Protein AF-A0AAW1CL97-F1 (afdb_monomer)

Secondary structure (DSSP, 8-state):
-----EEEEEEEEEETTEEEEEEEEEEE----HHHHHHHHHHHHHHHHHHH--SS-HHHHHHHHHHHHHHHHHHHHHHHH-EEEEEEEEETTTEEEEEEEETTS-EEEEEEEGGGEEEEEEEEEEETTEEEEEEEEEEEETTEEEEEEESTTT---HHHHHHHHHHHHHHHHHT-

Solvent-accessible surface area (backbone atoms only — not comparable to full-atom values): 9945 Å² total; per-residue (Å²): 138,84,82,86,42,71,47,81,48,78,49,77,44,68,62,79,100,43,80,37,32,40,35,42,34,43,38,41,63,74,76,59,56,68,50,54,51,41,53,53,51,41,52,51,50,52,51,54,57,70,66,59,86,63,99,53,68,70,59,58,52,50,51,52,53,51,41,50,52,46,53,51,50,41,50,52,52,44,55,74,31,66,38,33,36,35,41,36,40,36,66,86,59,29,39,35,41,37,40,34,26,65,65,68,53,70,48,78,48,75,45,52,40,93,30,58,56,60,75,47,79,45,79,43,79,56,92,96,43,80,45,52,41,43,30,36,33,33,56,50,100,91,48,77,44,77,45,68,49,58,77,82,73,57,58,56,60,76,57,48,54,51,52,47,51,58,48,49,55,54,48,68,75,73,110

Structure (mmCIF, N/CA/C/O backbone):
data_AF-A0AAW1CL97-F1
#
_entry.id   AF-A0AAW1CL97-F1
#
loop_
_atom_site.group_PDB
_atom_site.id
_atom_site.type_symbol
_atom_site.label_atom_id
_atom_site.label_alt_id
_atom_site.label_comp_id
_atom_site.label_asym_id
_atom_site.label_entity_id
_atom_site.label_seq_id
_atom_site.pdbx_PDB_ins_code
_atom_site.Cartn_x
_atom_site.Cartn_y
_atom_site.Cartn_z
_atom_site.occupancy
_atom_site.B_iso_or_equiv
_atom_site.auth_seq_id
_atom_site.auth_comp_id
_atom_site.auth_asym_id
_atom_site.auth_atom_id
_atom_site.pdbx_PDB_model_num
ATOM 1 N N . MET A 1 1 ? -2.847 -15.342 -13.758 1.00 28.41 1 MET A N 1
ATOM 2 C CA . MET A 1 1 ? -1.922 -15.996 -12.804 1.00 28.41 1 MET A CA 1
ATOM 3 C C . MET A 1 1 ? -0.895 -14.969 -12.340 1.00 28.41 1 MET A C 1
ATOM 5 O O . MET A 1 1 ? 0.043 -14.676 -13.066 1.00 28.41 1 MET A O 1
ATOM 9 N N . GLY A 1 2 ? -1.141 -14.308 -11.205 1.00 39.91 2 GLY A N 1
ATOM 10 C CA . GLY A 1 2 ? -0.302 -13.203 -10.727 1.00 39.91 2 GLY A CA 1
ATOM 11 C C . GLY A 1 2 ? 0.872 -13.709 -9.893 1.00 39.91 2 GLY A C 1
ATOM 12 O O . GLY A 1 2 ? 0.647 -14.205 -8.793 1.00 39.91 2 GLY A O 1
ATOM 13 N N . SER A 1 3 ? 2.087 -13.573 -10.428 1.00 39.28 3 SER A N 1
ATOM 14 C CA . SER A 1 3 ? 3.368 -13.774 -9.734 1.00 39.28 3 SER A CA 1
ATOM 15 C C . SER A 1 3 ? 3.378 -13.011 -8.407 1.00 39.28 3 SER A C 1
ATOM 17 O O . SER A 1 3 ? 3.318 -11.781 -8.400 1.00 39.28 3 SER A O 1
ATOM 19 N N . ASP A 1 4 ? 3.451 -13.746 -7.299 1.00 54.16 4 ASP A N 1
ATOM 20 C CA . ASP A 1 4 ? 3.478 -13.227 -5.933 1.00 54.16 4 ASP A CA 1
ATOM 21 C C . ASP A 1 4 ? 4.760 -12.437 -5.661 1.00 54.16 4 ASP A C 1
ATOM 23 O O . ASP A 1 4 ? 5.825 -12.986 -5.405 1.00 54.16 4 ASP A O 1
ATOM 27 N N . ASN A 1 5 ? 4.630 -11.115 -5.728 1.00 62.38 5 ASN A N 1
ATOM 28 C CA . ASN A 1 5 ? 5.686 -10.161 -5.406 1.00 62.38 5 ASN A CA 1
ATOM 29 C C . ASN A 1 5 ? 5.359 -9.346 -4.143 1.00 62.38 5 ASN A C 1
ATOM 31 O O . ASN A 1 5 ? 6.063 -8.387 -3.841 1.00 62.38 5 ASN A O 1
ATOM 35 N N . ILE A 1 6 ? 4.267 -9.664 -3.444 1.00 69.50 6 ILE A N 1
ATOM 36 C CA . ILE A 1 6 ? 3.829 -8.932 -2.254 1.00 69.50 6 ILE A CA 1
ATOM 37 C C . ILE A 1 6 ? 4.066 -9.818 -1.037 1.00 69.50 6 ILE A C 1
ATOM 39 O O . ILE A 1 6 ? 3.542 -10.928 -0.979 1.00 69.50 6 ILE A O 1
ATOM 43 N N . SER A 1 7 ? 4.843 -9.334 -0.069 1.00 79.38 7 SER A N 1
ATOM 44 C CA . SER A 1 7 ? 5.057 -10.018 1.206 1.00 79.38 7 SER A CA 1
ATOM 45 C C . SER A 1 7 ? 4.507 -9.192 2.362 1.00 79.38 7 SER A C 1
ATOM 47 O O . SER A 1 7 ? 4.589 -7.962 2.375 1.00 79.38 7 SER A O 1
ATOM 49 N N . LEU A 1 8 ? 3.923 -9.892 3.333 1.00 82.38 8 LEU A N 1
ATOM 50 C CA . LEU A 1 8 ? 3.453 -9.318 4.584 1.00 82.38 8 LEU A CA 1
ATOM 51 C C . LEU A 1 8 ? 4.445 -9.666 5.690 1.00 82.38 8 LEU A C 1
ATOM 53 O O . LEU A 1 8 ? 4.697 -10.842 5.949 1.00 82.38 8 LEU A O 1
ATOM 57 N N . ILE A 1 9 ? 4.973 -8.639 6.343 1.00 82.25 9 ILE A N 1
ATOM 58 C CA . ILE A 1 9 ? 5.839 -8.744 7.514 1.00 82.25 9 ILE A CA 1
ATOM 59 C C . ILE A 1 9 ? 5.069 -8.129 8.678 1.00 82.25 9 ILE A C 1
ATOM 61 O O . ILE A 1 9 ? 4.671 -6.967 8.606 1.00 82.25 9 ILE A O 1
ATOM 65 N N . ALA A 1 10 ? 4.831 -8.912 9.726 1.00 79.31 10 ALA A N 1
ATOM 66 C CA . ALA A 1 10 ? 4.156 -8.453 10.933 1.00 79.31 10 ALA A CA 1
ATOM 67 C C . ALA A 1 10 ? 5.139 -8.503 12.104 1.00 79.31 10 ALA A C 1
ATOM 69 O O . ALA A 1 10 ? 5.638 -9.576 12.439 1.00 79.31 10 ALA A O 1
ATOM 70 N N . ASN A 1 11 ? 5.394 -7.352 12.721 1.00 81.19 11 ASN A N 1
ATOM 71 C CA . ASN A 1 11 ? 6.247 -7.220 13.897 1.00 81.19 11 ASN A CA 1
ATOM 72 C C . ASN A 1 11 ? 5.383 -6.819 15.091 1.00 81.19 11 ASN A C 1
ATOM 74 O O . ASN A 1 11 ? 4.519 -5.953 14.977 1.00 81.19 11 ASN A O 1
ATOM 78 N N . THR A 1 12 ? 5.613 -7.440 16.243 1.00 79.00 12 THR A N 1
ATOM 79 C CA . THR A 1 12 ? 4.924 -7.089 17.492 1.00 79.00 12 THR A CA 1
ATOM 80 C C . THR A 1 12 ? 5.963 -6.629 18.499 1.00 79.00 12 THR A C 1
ATOM 82 O O . THR A 1 12 ? 6.939 -7.338 18.739 1.00 79.00 12 THR A O 1
ATOM 85 N N . TYR A 1 13 ? 5.757 -5.450 19.076 1.00 77.00 13 TYR A N 1
ATOM 86 C CA . TYR A 1 13 ? 6.642 -4.864 20.070 1.00 77.00 13 TYR A CA 1
ATOM 87 C C . TYR A 1 13 ? 5.959 -4.876 21.438 1.00 77.00 13 TYR A C 1
ATOM 89 O O . TYR A 1 13 ? 4.842 -4.379 21.622 1.00 77.00 13 TYR A O 1
ATOM 97 N N . TYR A 1 14 ? 6.656 -5.450 22.412 1.00 69.38 14 TYR A N 1
ATOM 98 C CA . TYR A 1 14 ? 6.190 -5.574 23.786 1.00 69.38 14 TYR A CA 1
ATOM 99 C C . TYR A 1 14 ? 6.825 -4.496 24.659 1.00 69.38 14 TYR A C 1
ATOM 101 O O . TYR A 1 14 ? 8.017 -4.208 24.538 1.00 69.38 14 TYR A O 1
ATOM 109 N N . LYS A 1 15 ? 6.033 -3.923 25.566 1.00 59.88 15 LYS A N 1
ATOM 110 C CA . LYS A 1 15 ? 6.533 -3.089 26.662 1.00 59.88 15 LYS A CA 1
ATOM 111 C C . LYS A 1 15 ? 6.069 -3.738 27.965 1.00 59.88 15 LYS A C 1
ATOM 113 O O . LYS A 1 15 ? 4.941 -3.533 28.398 1.00 59.88 15 LYS A O 1
ATOM 118 N N . GLY A 1 16 ? 6.923 -4.575 28.556 1.00 67.75 16 GLY A N 1
ATOM 119 C CA . GLY A 1 16 ? 6.538 -5.458 29.666 1.00 67.75 16 GLY A CA 1
ATOM 120 C C . GLY A 1 16 ? 5.709 -6.662 29.192 1.00 67.75 16 GLY A C 1
ATOM 121 O O . GLY A 1 16 ? 5.964 -7.186 28.112 1.00 67.75 16 GLY A O 1
ATOM 122 N N . ASN A 1 17 ? 4.709 -7.082 29.979 1.00 57.47 17 ASN A N 1
ATOM 123 C CA . ASN A 1 17 ? 3.828 -8.225 29.668 1.00 57.47 17 ASN A CA 1
ATOM 124 C C . ASN A 1 17 ? 2.695 -7.912 28.669 1.00 57.47 17 ASN A C 1
ATOM 126 O O . ASN A 1 17 ? 1.904 -8.798 28.356 1.00 57.47 17 ASN A O 1
ATOM 130 N N . GLN A 1 18 ? 2.581 -6.674 28.176 1.00 58.16 18 GLN A N 1
ATOM 131 C CA . GLN A 1 18 ? 1.523 -6.269 27.244 1.00 58.16 18 GLN A CA 1
ATOM 132 C C . GLN A 1 18 ? 2.102 -5.816 25.897 1.00 58.16 18 GLN A C 1
ATOM 134 O O . GLN A 1 18 ? 3.175 -5.203 25.820 1.00 58.16 18 GLN A O 1
ATOM 139 N N . SER A 1 19 ? 1.384 -6.142 24.816 1.00 62.09 19 SER A N 1
ATOM 140 C CA . SER A 1 19 ? 1.693 -5.656 23.468 1.00 62.09 19 SER A CA 1
ATOM 141 C C . SER A 1 19 ? 1.470 -4.146 23.423 1.00 62.09 19 SER A C 1
ATOM 143 O O . SER A 1 19 ? 0.357 -3.670 23.621 1.00 62.09 19 SER A O 1
ATOM 145 N N . SER A 1 20 ? 2.547 -3.391 23.206 1.00 71.94 20 SER A N 1
ATOM 146 C CA . SER A 1 20 ? 2.507 -1.925 23.191 1.00 71.94 20 SER A CA 1
ATOM 147 C C . SER A 1 20 ? 2.321 -1.385 21.777 1.00 71.94 20 SER A C 1
ATOM 149 O O . SER A 1 20 ? 1.694 -0.341 21.591 1.00 71.94 20 SER A O 1
ATOM 151 N N . SER A 1 21 ? 2.847 -2.090 20.771 1.00 80.75 21 SER A N 1
ATOM 152 C CA . SER A 1 21 ? 2.599 -1.753 19.375 1.00 80.75 21 SER A CA 1
ATOM 153 C C . SER A 1 21 ? 2.705 -2.956 18.442 1.00 80.75 21 SER A C 1
ATOM 155 O O . SER A 1 21 ? 3.434 -3.918 18.698 1.00 80.75 21 SER A O 1
ATOM 157 N N . LYS A 1 22 ? 1.973 -2.897 17.328 1.00 86.06 22 LYS A N 1
ATOM 158 C CA . LYS A 1 22 ? 2.017 -3.903 16.261 1.00 86.06 22 LYS A CA 1
ATOM 159 C C . LYS A 1 22 ? 2.177 -3.213 14.912 1.00 86.06 22 LYS A C 1
ATOM 161 O O . LYS A 1 22 ? 1.447 -2.278 14.599 1.00 86.06 22 LYS A O 1
ATOM 166 N N . GLU A 1 23 ? 3.148 -3.651 14.124 1.00 88.81 23 GLU A N 1
ATOM 167 C CA . GLU A 1 23 ? 3.464 -3.116 12.800 1.00 88.81 23 GLU A CA 1
ATOM 168 C C . GLU A 1 23 ? 3.162 -4.167 11.735 1.00 88.81 23 GLU A C 1
ATOM 170 O O . GLU A 1 23 ? 3.616 -5.307 11.818 1.00 88.81 23 GLU A O 1
ATOM 175 N N . PHE A 1 24 ? 2.446 -3.757 10.694 1.00 87.94 24 PHE A N 1
ATOM 176 C CA . PHE A 1 24 ? 2.197 -4.551 9.501 1.00 87.94 24 PHE A CA 1
ATOM 177 C C . PHE A 1 24 ? 2.804 -3.838 8.312 1.00 87.94 24 PHE A C 1
ATOM 179 O O . PHE A 1 24 ? 2.360 -2.759 7.927 1.00 87.94 24 PHE A O 1
ATOM 186 N N . THR A 1 25 ? 3.819 -4.455 7.727 1.00 85.62 25 THR A N 1
ATOM 187 C CA . THR A 1 25 ? 4.502 -3.969 6.537 1.00 85.62 25 THR A CA 1
ATOM 188 C C . THR A 1 25 ? 4.112 -4.824 5.349 1.00 8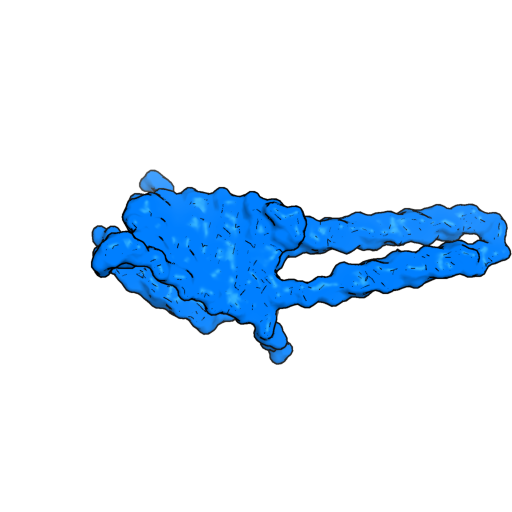5.62 25 THR A C 1
ATOM 190 O O . THR A 1 25 ? 4.288 -6.042 5.359 1.00 85.62 25 THR A O 1
ATOM 193 N N . ILE A 1 26 ? 3.626 -4.171 4.304 1.00 85.88 26 ILE A N 1
ATOM 194 C CA . ILE A 1 26 ? 3.364 -4.779 3.010 1.00 85.88 26 ILE A CA 1
ATOM 195 C C . ILE A 1 26 ? 4.444 -4.281 2.063 1.00 85.88 26 ILE A C 1
ATOM 197 O O . ILE A 1 26 ? 4.509 -3.098 1.714 1.00 85.88 26 ILE A O 1
ATOM 201 N N . VAL A 1 27 ? 5.336 -5.193 1.688 1.00 82.50 27 VAL A N 1
ATOM 202 C CA . VAL A 1 27 ? 6.411 -4.910 0.741 1.00 82.50 27 VAL A CA 1
ATOM 203 C C . VAL A 1 27 ? 5.928 -5.293 -0.640 1.00 82.50 27 VAL A C 1
ATOM 205 O O . VAL A 1 27 ? 5.549 -6.440 -0.872 1.00 82.50 27 VAL A O 1
ATOM 208 N N . GLN A 1 28 ? 5.974 -4.340 -1.564 1.00 76.62 28 GLN A N 1
ATOM 209 C CA . GLN A 1 28 ? 5.731 -4.611 -2.967 1.00 76.62 28 GLN A CA 1
ATOM 210 C C . GLN A 1 28 ? 7.086 -4.747 -3.658 1.00 76.62 28 GLN A C 1
ATOM 212 O O . GLN A 1 28 ? 7.838 -3.782 -3.790 1.00 76.62 28 GLN A O 1
ATOM 217 N N . SER A 1 29 ? 7.416 -5.961 -4.097 1.00 64.94 29 SER A N 1
ATOM 218 C CA . SER A 1 29 ? 8.562 -6.199 -4.970 1.00 64.94 29 SER A CA 1
ATOM 219 C C . SER A 1 29 ? 8.209 -5.659 -6.351 1.00 64.94 29 SER A C 1
ATOM 221 O O . SER A 1 29 ? 7.631 -6.344 -7.203 1.00 64.94 29 SER A O 1
ATOM 223 N N . ASN A 1 30 ? 8.455 -4.361 -6.532 1.00 63.03 30 ASN A N 1
ATOM 224 C CA . ASN A 1 30 ? 8.198 -3.719 -7.799 1.00 63.03 30 ASN A CA 1
ATOM 225 C C . ASN A 1 30 ? 9.274 -4.152 -8.793 1.00 63.03 30 ASN A C 1
ATOM 227 O O . ASN A 1 30 ? 10.441 -3.765 -8.698 1.00 63.03 30 ASN A O 1
ATOM 231 N N . LYS A 1 31 ? 8.881 -4.999 -9.743 1.00 62.28 31 LYS A N 1
ATOM 232 C CA . LYS A 1 31 ? 9.737 -5.326 -10.872 1.00 62.28 31 LYS A CA 1
ATOM 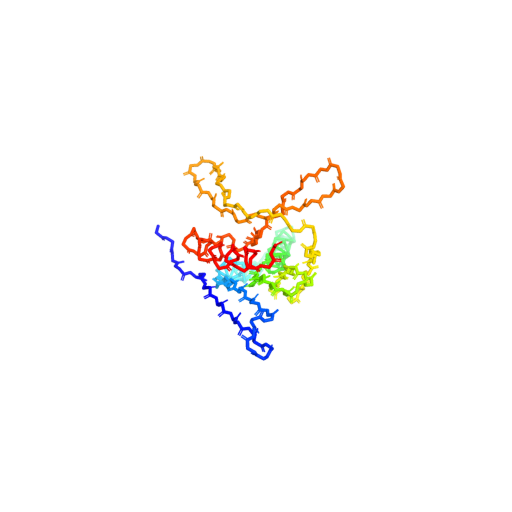233 C C . LYS A 1 31 ? 9.641 -4.148 -11.833 1.00 62.28 31 LYS A C 1
ATOM 235 O O . LYS A 1 31 ? 8.661 -4.010 -12.561 1.00 62.28 31 LYS A O 1
ATOM 240 N N . ASN A 1 32 ? 10.666 -3.303 -11.821 1.00 68.38 32 ASN A N 1
ATOM 241 C CA . ASN A 1 32 ? 10.792 -2.096 -12.638 1.00 68.38 32 ASN A CA 1
ATOM 242 C C . ASN A 1 32 ? 10.979 -2.401 -14.146 1.00 68.38 32 ASN A C 1
ATOM 244 O O . ASN A 1 32 ? 11.754 -1.734 -14.825 1.00 68.38 32 ASN A O 1
ATOM 248 N N . TYR A 1 33 ? 10.276 -3.396 -14.698 1.00 69.50 33 TYR A N 1
ATOM 249 C CA . TYR A 1 33 ? 10.349 -3.776 -16.111 1.00 69.50 33 TYR A CA 1
ATOM 250 C C . TYR A 1 33 ? 10.016 -2.611 -17.038 1.00 69.50 33 TYR A C 1
ATOM 252 O O . TYR A 1 33 ? 10.678 -2.451 -18.054 1.00 69.50 33 TYR A O 1
ATOM 260 N N . LEU A 1 34 ? 9.046 -1.768 -16.666 1.00 71.69 34 LEU A N 1
ATOM 261 C CA . LEU A 1 34 ? 8.721 -0.567 -17.436 1.00 71.69 34 LEU A CA 1
ATOM 262 C C . LEU A 1 34 ? 9.895 0.413 -17.469 1.00 71.69 34 LEU A C 1
ATOM 264 O O . LEU A 1 34 ? 10.232 0.914 -18.530 1.00 71.69 34 LEU A O 1
ATOM 268 N N . PHE A 1 35 ? 10.568 0.639 -16.340 1.00 76.00 35 PHE A N 1
ATOM 269 C CA . PHE A 1 35 ? 11.743 1.512 -16.283 1.00 76.00 35 PHE A CA 1
ATOM 270 C C . PHE A 1 35 ? 12.909 0.963 -17.116 1.00 76.00 35 PHE A C 1
ATOM 272 O O . PHE A 1 35 ? 13.527 1.709 -17.869 1.00 76.00 35 PHE A O 1
ATOM 279 N N . ILE A 1 36 ? 13.169 -0.347 -17.036 1.00 80.31 36 ILE A N 1
ATOM 280 C CA . ILE A 1 36 ? 14.185 -1.014 -17.863 1.00 80.31 36 ILE A CA 1
ATOM 281 C C . ILE A 1 36 ? 13.828 -0.881 -19.350 1.00 80.31 36 ILE A C 1
ATOM 283 O O . ILE A 1 36 ? 14.684 -0.533 -20.157 1.00 80.31 36 ILE A O 1
ATOM 287 N N . LEU A 1 37 ? 12.559 -1.094 -19.709 1.00 83.06 37 LEU A N 1
ATOM 288 C CA . LEU A 1 37 ? 12.061 -0.926 -21.073 1.00 83.06 37 LEU A CA 1
ATOM 289 C C . LEU A 1 37 ? 12.227 0.519 -21.563 1.00 83.06 37 LEU A C 1
ATOM 291 O O . LEU A 1 37 ? 12.668 0.718 -22.691 1.00 83.06 37 LEU A O 1
ATOM 295 N N . PHE A 1 38 ? 11.960 1.520 -20.716 1.00 83.62 38 PHE A N 1
ATOM 296 C CA . PHE A 1 38 ? 12.194 2.925 -21.055 1.00 83.62 38 PHE A CA 1
ATOM 297 C C . PHE A 1 38 ? 13.671 3.226 -21.308 1.00 83.62 38 PHE A C 1
ATOM 299 O O . PHE A 1 38 ? 13.971 3.903 -22.285 1.00 83.62 38 PHE A O 1
ATOM 306 N N . ILE A 1 39 ? 14.590 2.695 -20.494 1.00 82.81 39 ILE A N 1
ATOM 307 C CA . ILE A 1 39 ? 16.037 2.866 -20.711 1.00 82.81 39 ILE A CA 1
ATOM 308 C C . ILE A 1 39 ? 16.476 2.226 -22.030 1.00 82.81 39 ILE A C 1
ATOM 310 O O . ILE A 1 39 ? 17.230 2.824 -22.790 1.00 82.81 39 ILE A O 1
ATOM 314 N N . ILE A 1 40 ? 16.010 1.013 -22.326 1.00 87.06 40 ILE A N 1
ATOM 315 C CA . ILE A 1 40 ? 16.357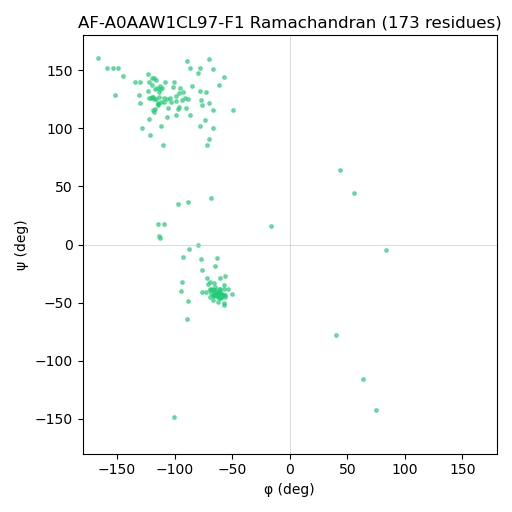 0.340 -23.584 1.00 87.06 40 ILE A CA 1
ATOM 316 C C . ILE A 1 40 ? 15.867 1.172 -24.774 1.00 87.06 40 ILE A C 1
ATOM 318 O O . ILE A 1 40 ? 16.610 1.392 -25.729 1.00 87.06 40 ILE A O 1
ATOM 322 N N . LEU A 1 41 ? 14.636 1.680 -24.703 1.00 86.88 41 LEU A N 1
ATOM 323 C CA . LEU A 1 41 ? 14.028 2.453 -25.779 1.00 86.88 41 LEU A CA 1
ATOM 324 C C . LEU A 1 41 ? 14.731 3.807 -25.983 1.00 86.88 41 LEU A C 1
ATOM 326 O O . LEU A 1 41 ? 14.970 4.197 -27.125 1.00 86.88 41 LEU A O 1
ATOM 330 N N . THR A 1 42 ? 15.154 4.490 -24.912 1.00 85.69 42 THR A N 1
ATOM 331 C CA . THR A 1 42 ? 15.946 5.730 -25.029 1.00 85.69 42 THR A CA 1
ATOM 332 C C . THR A 1 42 ? 17.328 5.484 -25.631 1.00 85.69 42 THR A C 1
ATOM 334 O O . THR A 1 42 ? 17.774 6.277 -26.460 1.00 85.69 42 THR A O 1
ATOM 337 N N . VAL A 1 43 ? 17.990 4.377 -25.279 1.00 87.44 43 VAL A N 1
ATOM 338 C CA . VAL A 1 43 ? 19.282 3.988 -25.869 1.00 87.44 43 VAL A CA 1
ATOM 339 C C . VAL A 1 43 ? 19.138 3.701 -27.365 1.00 87.44 43 VAL A C 1
ATOM 341 O O . VAL A 1 43 ? 19.953 4.179 -28.151 1.00 87.44 43 VAL A O 1
ATOM 344 N N . ILE A 1 44 ? 18.081 2.995 -27.780 1.00 87.88 44 ILE A N 1
ATOM 345 C CA . ILE A 1 44 ? 17.796 2.743 -29.203 1.00 87.88 44 ILE A CA 1
ATOM 346 C C . ILE A 1 44 ? 17.603 4.063 -29.961 1.00 87.88 44 ILE A C 1
ATOM 348 O O . ILE A 1 44 ? 18.208 4.251 -31.014 1.00 87.88 44 ILE A O 1
ATOM 352 N N . LEU A 1 45 ? 16.827 5.006 -29.412 1.00 85.56 45 LEU A N 1
ATOM 353 C CA . LEU A 1 45 ? 16.612 6.317 -30.038 1.00 85.56 45 LEU A CA 1
ATOM 354 C C . LEU A 1 45 ? 17.915 7.119 -30.191 1.00 85.56 45 LEU A C 1
ATOM 356 O O . LEU A 1 45 ? 18.114 7.758 -31.223 1.00 85.56 45 LEU A O 1
ATOM 360 N N . LEU A 1 46 ? 18.821 7.057 -29.209 1.00 84.44 46 LEU A N 1
ATOM 361 C CA . LEU A 1 46 ? 20.138 7.704 -29.285 1.00 84.44 46 LEU A CA 1
ATOM 362 C C . LEU A 1 46 ? 21.040 7.076 -30.355 1.00 84.44 46 LEU A C 1
ATOM 364 O O . LEU A 1 46 ? 21.739 7.796 -31.067 1.00 84.44 46 LEU A O 1
ATOM 368 N N . ILE A 1 47 ? 21.007 5.749 -30.502 1.00 84.94 47 ILE A N 1
ATOM 369 C CA . ILE A 1 47 ? 21.755 5.045 -31.553 1.00 84.94 47 ILE A CA 1
ATOM 370 C C . ILE A 1 47 ? 21.203 5.415 -32.935 1.00 84.94 47 ILE A C 1
ATOM 372 O O . ILE A 1 47 ? 21.983 5.739 -33.829 1.00 84.94 47 ILE A O 1
ATOM 376 N N . CYS A 1 48 ? 19.876 5.439 -33.105 1.00 83.38 48 CYS A N 1
ATOM 377 C CA . CYS A 1 48 ? 19.238 5.879 -34.349 1.00 83.38 48 CYS A CA 1
ATOM 378 C C . CYS A 1 48 ? 19.590 7.333 -34.690 1.00 83.38 48 CYS A C 1
ATOM 380 O O . CYS A 1 48 ? 19.895 7.631 -35.842 1.00 83.38 48 CYS A O 1
ATOM 382 N N . TYR A 1 49 ? 19.616 8.221 -33.690 1.00 83.31 49 TYR A N 1
ATOM 383 C CA . TYR A 1 49 ? 20.068 9.601 -33.860 1.00 83.31 49 TYR A CA 1
ATOM 384 C C . TYR A 1 49 ? 21.522 9.672 -34.355 1.00 83.31 49 TYR A C 1
ATOM 386 O O . TYR A 1 49 ? 21.815 10.434 -35.272 1.00 83.31 49 TYR A O 1
ATOM 394 N N . TYR A 1 50 ? 22.427 8.862 -33.793 1.00 79.88 50 TYR A N 1
ATOM 395 C CA . TYR A 1 50 ? 23.845 8.857 -34.175 1.00 79.88 50 TYR A CA 1
ATOM 396 C C . TYR A 1 50 ? 24.094 8.265 -35.573 1.00 79.88 50 TYR A C 1
ATOM 398 O O . TYR A 1 50 ? 24.983 8.719 -36.289 1.00 79.88 50 TYR A O 1
ATOM 406 N N . GLN A 1 51 ? 23.306 7.267 -35.982 1.00 79.06 51 GLN A N 1
ATOM 407 C CA . GLN A 1 51 ? 23.396 6.651 -37.313 1.00 79.06 51 GLN A CA 1
ATOM 408 C C . GLN A 1 51 ? 22.766 7.505 -38.428 1.00 79.06 51 GLN A C 1
ATOM 410 O O . GLN A 1 51 ? 22.991 7.231 -39.609 1.00 79.06 51 GLN A O 1
ATOM 415 N N . GLN A 1 52 ? 21.994 8.542 -38.086 1.00 72.25 52 GLN A N 1
ATOM 416 C CA . GLN A 1 52 ? 21.349 9.431 -39.052 1.00 72.25 52 GLN A CA 1
ATOM 417 C C . GLN A 1 52 ? 22.394 10.311 -39.771 1.00 72.25 52 GLN A C 1
ATOM 419 O O . GLN A 1 52 ? 22.722 11.416 -39.349 1.00 72.25 52 GLN A O 1
ATOM 424 N N . SER A 1 53 ? 22.898 9.822 -40.905 1.00 63.84 53 SER A N 1
ATOM 425 C CA . SER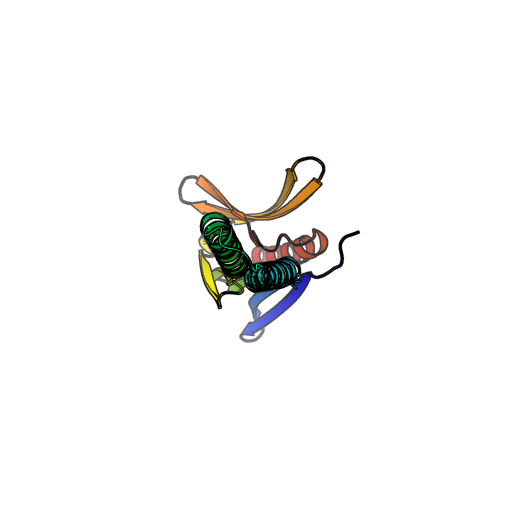 A 1 53 ? 23.967 10.432 -41.714 1.00 63.84 53 SER A CA 1
ATOM 426 C C . SER A 1 53 ? 23.471 11.446 -42.769 1.00 63.84 53 SER A C 1
ATOM 428 O O . SER A 1 53 ? 23.992 11.510 -43.879 1.00 63.84 53 SER A O 1
ATOM 430 N N . SER A 1 54 ? 22.437 12.250 -42.489 1.00 60.59 54 SER A N 1
ATOM 431 C CA . SER A 1 54 ? 21.883 13.142 -43.527 1.00 60.59 54 SER A CA 1
ATOM 432 C C . SER A 1 54 ? 21.225 14.420 -43.000 1.00 60.59 54 SER A C 1
ATOM 434 O O . SER A 1 54 ? 20.314 14.339 -42.183 1.00 60.59 54 SER A O 1
ATOM 436 N N . ASN A 1 55 ? 21.665 15.545 -43.581 1.00 59.06 55 ASN A N 1
ATOM 437 C CA . ASN A 1 55 ? 21.232 16.960 -43.669 1.00 59.06 55 ASN A CA 1
ATOM 438 C C . ASN A 1 55 ? 19.789 17.427 -43.309 1.00 59.06 55 ASN A C 1
ATOM 440 O O . ASN A 1 55 ? 19.405 18.537 -43.675 1.00 59.06 55 ASN A O 1
ATOM 444 N N . VAL A 1 56 ? 18.963 16.644 -42.612 1.00 68.12 56 VAL A N 1
ATOM 445 C CA . VAL A 1 56 ? 17.561 16.972 -42.303 1.00 68.12 56 VAL A CA 1
ATOM 446 C C . VAL A 1 56 ? 17.413 17.273 -40.810 1.00 68.12 56 VAL A C 1
ATOM 448 O O . VAL A 1 56 ? 17.052 16.414 -40.007 1.00 68.12 56 VAL A O 1
ATOM 451 N N . TYR A 1 57 ? 17.671 18.529 -40.440 1.00 72.19 57 TYR A N 1
ATOM 452 C CA . TYR A 1 57 ? 17.677 19.006 -39.050 1.00 72.19 57 TYR A CA 1
ATOM 453 C C . TYR A 1 57 ? 16.368 18.756 -38.273 1.00 72.19 57 TYR A C 1
ATOM 455 O O . TYR A 1 57 ? 16.402 18.596 -37.055 1.00 72.19 57 TYR A O 1
ATOM 463 N N . TRP A 1 58 ? 15.219 18.680 -38.954 1.00 74.06 58 TRP A N 1
ATOM 464 C CA . TRP A 1 58 ? 13.909 18.457 -38.321 1.00 74.06 58 TRP A CA 1
ATOM 465 C C . TRP A 1 58 ? 13.726 17.048 -37.739 1.00 74.06 58 TRP A C 1
ATOM 467 O O . TRP A 1 58 ? 13.040 16.875 -36.736 1.00 74.06 58 TRP A O 1
ATOM 477 N N . LEU A 1 59 ? 14.339 16.026 -38.341 1.00 78.12 59 LEU A N 1
ATOM 478 C CA . LEU A 1 59 ? 14.264 14.660 -37.812 1.00 78.12 59 LEU A CA 1
ATOM 479 C C . LEU A 1 59 ? 15.120 14.532 -36.547 1.00 78.12 59 LEU A C 1
ATOM 481 O O . LEU A 1 59 ? 14.683 13.959 -35.551 1.00 78.12 59 LEU A O 1
ATOM 485 N N . SER A 1 60 ? 16.303 15.148 -36.553 1.00 77.31 60 SER A N 1
ATOM 486 C CA . SER A 1 60 ? 17.212 15.203 -35.406 1.00 77.31 60 SER A CA 1
ATOM 487 C C . SER A 1 60 ? 16.572 15.853 -34.173 1.00 77.31 60 SER A C 1
ATOM 489 O O . SER A 1 60 ? 16.714 15.330 -33.067 1.00 77.31 60 SER A O 1
ATOM 491 N N . THR A 1 61 ? 15.826 16.951 -34.339 1.00 80.62 61 THR A N 1
ATOM 492 C CA . THR A 1 61 ? 15.127 17.606 -33.218 1.00 80.62 61 THR A CA 1
ATOM 493 C C . THR A 1 61 ? 13.974 16.761 -32.675 1.00 80.62 61 THR A C 1
ATOM 495 O O . THR A 1 61 ? 13.810 16.680 -31.457 1.00 80.62 61 THR A O 1
ATOM 498 N N . LEU A 1 62 ? 13.218 16.069 -33.535 1.00 85.06 62 LEU A N 1
ATOM 499 C CA . LEU A 1 62 ? 12.138 15.169 -33.112 1.00 85.06 62 LEU A CA 1
ATOM 500 C C . LEU A 1 62 ? 12.649 13.997 -32.262 1.00 85.06 62 LEU A C 1
ATOM 502 O O . LEU A 1 62 ? 12.053 13.699 -31.226 1.00 85.06 62 LEU A O 1
ATOM 506 N N . TYR A 1 63 ? 13.766 13.369 -32.644 1.00 83.81 63 TYR A N 1
ATOM 507 C CA . TYR A 1 63 ? 14.361 12.283 -31.855 1.00 83.81 63 TYR A CA 1
ATOM 508 C C . TYR A 1 63 ? 14.808 12.747 -30.464 1.00 83.81 63 TYR A C 1
ATOM 510 O O . TYR A 1 63 ? 14.568 12.042 -29.483 1.00 83.81 63 TYR A O 1
ATOM 518 N N . LEU A 1 64 ? 15.398 13.943 -30.357 1.00 83.31 64 LEU A N 1
ATOM 519 C CA . LEU A 1 64 ? 15.796 14.514 -29.067 1.00 83.31 64 LEU A CA 1
ATOM 520 C C . LEU A 1 64 ? 14.590 14.816 -28.171 1.00 83.31 64 LEU A C 1
ATOM 522 O O . LEU A 1 64 ? 14.615 14.487 -26.985 1.00 83.31 64 LEU A O 1
ATOM 526 N N . ILE A 1 65 ? 13.519 15.389 -28.727 1.00 88.00 65 ILE A N 1
ATOM 527 C CA . ILE A 1 65 ? 12.281 15.657 -27.978 1.00 88.00 65 ILE A CA 1
ATOM 528 C C . ILE A 1 65 ? 11.664 14.345 -27.483 1.00 88.00 65 ILE A C 1
ATOM 530 O O . ILE A 1 65 ? 11.266 14.244 -26.322 1.00 88.00 65 ILE A O 1
ATOM 534 N N . LEU A 1 66 ? 11.618 13.320 -28.336 1.00 87.44 66 LEU A N 1
ATOM 535 C CA . LEU A 1 66 ? 11.058 12.023 -27.976 1.00 87.44 66 LEU A CA 1
ATOM 536 C C . LEU A 1 66 ? 11.891 11.333 -26.885 1.00 87.44 66 LEU A C 1
ATOM 538 O O . LEU A 1 66 ? 11.332 10.841 -25.905 1.00 87.44 66 LEU A O 1
ATOM 542 N N . ALA A 1 67 ? 13.221 11.359 -27.003 1.00 86.31 67 ALA A N 1
ATOM 543 C CA . ALA A 1 67 ? 14.120 10.849 -25.973 1.00 86.31 67 ALA A CA 1
ATOM 544 C C . ALA A 1 67 ? 13.922 11.582 -24.634 1.00 86.31 67 ALA A C 1
ATOM 546 O O . ALA A 1 67 ? 13.833 10.934 -23.590 1.00 86.31 67 ALA A O 1
ATOM 547 N N . LEU A 1 68 ? 13.775 12.912 -24.657 1.00 88.25 68 LEU A N 1
ATOM 548 C CA . LEU A 1 68 ? 13.513 13.714 -23.460 1.00 88.25 68 LEU A CA 1
ATOM 549 C C . LEU A 1 68 ? 12.183 13.333 -22.793 1.00 88.25 68 LEU A C 1
ATOM 551 O O . LEU A 1 68 ? 12.136 13.166 -21.575 1.00 88.25 68 LEU A O 1
ATOM 555 N N . LEU A 1 69 ? 11.115 13.149 -23.576 1.00 89.75 69 LEU A N 1
ATOM 556 C CA . LEU A 1 69 ? 9.811 12.718 -23.063 1.00 89.75 69 LEU A CA 1
ATOM 557 C C . LEU A 1 69 ? 9.882 11.332 -22.415 1.00 89.75 69 LEU A C 1
ATOM 559 O O . LEU A 1 69 ? 9.316 11.133 -21.339 1.00 89.75 69 LEU A O 1
ATOM 563 N N . PHE A 1 70 ? 10.607 10.389 -23.020 1.00 87.12 70 PHE A N 1
ATOM 564 C CA . PHE A 1 70 ? 10.794 9.060 -22.440 1.00 87.12 70 PHE A CA 1
ATOM 565 C C . PHE A 1 70 ? 11.579 9.101 -21.128 1.00 87.12 70 PHE A C 1
ATOM 567 O O . PHE A 1 70 ? 11.184 8.443 -20.164 1.00 87.12 70 PHE A O 1
ATOM 574 N N . VAL A 1 71 ? 12.645 9.902 -21.055 1.00 86.06 71 VAL A N 1
ATOM 575 C CA . VAL A 1 71 ? 13.402 10.105 -19.810 1.00 86.06 71 VAL A CA 1
ATOM 576 C C . VAL A 1 71 ? 12.512 10.728 -18.735 1.00 86.06 71 VAL A C 1
ATOM 578 O O . VAL A 1 71 ? 12.480 10.236 -17.606 1.00 86.06 71 VAL A O 1
ATOM 581 N N . LEU A 1 72 ? 11.734 11.759 -19.078 1.00 88.19 72 LEU A N 1
ATOM 582 C CA . LEU A 1 72 ? 10.801 12.393 -18.148 1.00 88.19 72 LEU A CA 1
ATOM 583 C C . LEU A 1 72 ? 9.766 11.389 -17.625 1.00 88.19 72 LEU A C 1
ATOM 585 O O . LEU A 1 72 ? 9.529 11.312 -16.420 1.00 88.19 72 LEU A O 1
ATOM 589 N N . PHE A 1 73 ? 9.186 10.579 -18.510 1.00 86.25 73 PHE A N 1
ATOM 590 C CA . PHE A 1 73 ? 8.212 9.561 -18.130 1.00 86.25 73 PHE A CA 1
ATOM 591 C C . PHE A 1 73 ? 8.826 8.471 -17.239 1.00 86.25 73 PHE A C 1
ATOM 593 O O . PHE A 1 73 ? 8.205 8.045 -16.260 1.00 86.25 73 PHE A O 1
ATOM 600 N N . ALA A 1 74 ? 10.063 8.052 -17.519 1.00 82.88 74 ALA A N 1
ATOM 601 C CA . ALA A 1 74 ? 10.794 7.100 -16.688 1.00 82.88 74 ALA A CA 1
ATOM 602 C C . ALA A 1 74 ? 11.022 7.650 -15.271 1.00 82.88 74 ALA A C 1
ATOM 604 O O . ALA A 1 74 ? 10.762 6.949 -14.291 1.00 82.88 74 ALA A O 1
ATOM 605 N N . ILE A 1 75 ? 11.432 8.918 -15.155 1.00 82.31 75 ILE A N 1
ATOM 606 C CA . ILE A 1 75 ? 11.615 9.598 -13.865 1.00 82.31 75 ILE A CA 1
ATOM 607 C C . ILE A 1 75 ? 10.285 9.679 -13.111 1.00 82.31 75 ILE A C 1
ATOM 609 O O . ILE A 1 75 ? 10.220 9.269 -11.954 1.00 82.31 75 ILE A O 1
ATOM 613 N N . LEU A 1 76 ? 9.209 10.139 -13.759 1.00 84.12 76 LEU A N 1
ATOM 614 C CA . LEU A 1 76 ? 7.882 10.223 -13.139 1.00 84.12 76 LEU A CA 1
ATOM 615 C C . LEU A 1 76 ? 7.416 8.854 -12.630 1.00 84.12 76 LEU A C 1
ATOM 617 O O . LEU A 1 76 ? 6.941 8.741 -11.501 1.00 84.12 76 LEU A O 1
ATOM 621 N N . THR A 1 77 ? 7.621 7.801 -13.421 1.00 79.56 77 THR A N 1
ATOM 622 C CA . THR A 1 77 ? 7.268 6.431 -13.032 1.00 79.56 77 THR A CA 1
ATOM 623 C C . THR A 1 77 ? 7.992 6.010 -11.752 1.00 79.56 77 THR A C 1
ATOM 625 O O . THR A 1 77 ? 7.367 5.443 -10.859 1.00 79.56 77 THR A O 1
ATOM 628 N N . VAL A 1 78 ? 9.287 6.318 -11.617 1.00 76.31 78 VAL A N 1
ATOM 629 C CA . VAL A 1 78 ? 10.057 6.014 -10.398 1.00 76.31 78 VAL A CA 1
ATOM 630 C C . VAL A 1 78 ? 9.593 6.864 -9.215 1.00 76.31 78 VAL A C 1
ATOM 632 O O . VAL A 1 78 ? 9.440 6.337 -8.112 1.00 76.31 78 VAL A O 1
ATOM 635 N N . LEU A 1 79 ? 9.326 8.154 -9.431 1.00 77.62 79 LEU A N 1
ATOM 636 C CA . LEU A 1 79 ? 8.909 9.076 -8.371 1.00 77.62 79 LEU A CA 1
ATOM 637 C C . LEU A 1 79 ? 7.573 8.677 -7.734 1.00 77.62 79 LEU A C 1
ATOM 639 O O . LEU A 1 79 ? 7.438 8.719 -6.511 1.00 77.62 79 LEU A O 1
ATOM 643 N N . PHE A 1 80 ? 6.604 8.263 -8.550 1.00 77.88 80 PHE A N 1
ATOM 644 C CA . PHE A 1 80 ? 5.271 7.870 -8.082 1.00 77.88 80 PHE A CA 1
ATOM 645 C C . PHE A 1 80 ? 5.164 6.402 -7.673 1.00 77.88 80 PHE A C 1
ATOM 647 O O . PHE A 1 80 ? 4.122 5.967 -7.178 1.00 77.88 80 PHE A O 1
ATOM 654 N N . SER A 1 81 ? 6.227 5.625 -7.853 1.00 78.38 81 SER A N 1
ATOM 655 C CA . SER A 1 81 ? 6.216 4.219 -7.497 1.00 78.38 81 SER A CA 1
ATOM 656 C C . SER A 1 81 ? 6.383 4.011 -5.992 1.00 78.38 81 SER A C 1
ATOM 658 O O . SER A 1 81 ? 7.285 4.566 -5.361 1.00 78.38 81 SER A O 1
ATOM 660 N N . VAL A 1 82 ? 5.523 3.172 -5.414 1.00 79.81 82 VAL A N 1
ATOM 661 C CA . VAL A 1 82 ? 5.540 2.838 -3.987 1.00 79.81 82 VAL A CA 1
ATOM 662 C C . VAL A 1 82 ? 6.385 1.590 -3.743 1.00 79.81 82 VAL A C 1
ATOM 664 O O . VAL A 1 82 ? 6.230 0.577 -4.419 1.00 79.81 82 VAL A O 1
ATOM 667 N N . LYS A 1 83 ? 7.295 1.674 -2.767 1.00 80.56 83 LYS A N 1
ATOM 668 C CA . LYS A 1 83 ? 8.206 0.590 -2.373 1.00 80.56 83 LYS A CA 1
ATOM 669 C C . LYS A 1 83 ? 7.569 -0.316 -1.322 1.00 80.56 83 LYS A C 1
ATOM 671 O O . LYS A 1 83 ? 7.637 -1.538 -1.410 1.00 80.56 83 LYS A O 1
ATOM 676 N N . HIS A 1 84 ? 7.003 0.289 -0.286 1.00 83.94 84 HIS A N 1
ATOM 677 C CA . HIS A 1 84 ? 6.308 -0.426 0.776 1.00 83.94 84 HIS A CA 1
ATOM 678 C C . HIS A 1 84 ? 5.347 0.504 1.509 1.00 83.94 84 HIS A C 1
ATOM 680 O O . HIS A 1 84 ? 5.578 1.710 1.616 1.00 83.94 84 HIS A O 1
ATOM 686 N N . GLU A 1 85 ? 4.290 -0.089 2.046 1.00 87.50 85 GLU A N 1
ATOM 687 C CA . GLU A 1 85 ? 3.338 0.567 2.934 1.00 87.50 85 GLU A CA 1
ATOM 688 C C . GLU A 1 85 ? 3.324 -0.148 4.273 1.00 87.50 85 GLU A C 1
ATOM 690 O O . GLU A 1 85 ? 3.463 -1.370 4.342 1.00 87.50 85 GLU A O 1
ATOM 695 N N . ARG A 1 86 ? 3.171 0.620 5.346 1.00 90.38 86 ARG A N 1
ATOM 696 C CA . ARG A 1 86 ? 3.167 0.106 6.708 1.00 90.38 86 ARG A CA 1
ATOM 697 C C . ARG A 1 86 ? 2.034 0.720 7.492 1.00 90.38 86 ARG A C 1
ATOM 699 O O . ARG A 1 86 ? 1.787 1.919 7.382 1.00 90.38 86 ARG A O 1
ATOM 706 N N . VAL A 1 87 ? 1.389 -0.093 8.310 1.00 91.00 87 VAL A N 1
ATOM 707 C CA . VAL A 1 87 ? 0.458 0.378 9.328 1.00 91.00 87 VAL A CA 1
ATOM 708 C C . VAL A 1 87 ? 1.018 -0.021 10.679 1.00 91.00 87 VAL A C 1
ATOM 710 O O . VAL A 1 87 ? 1.312 -1.192 10.911 1.00 91.00 87 VAL A O 1
ATOM 713 N N . ILE A 1 88 ? 1.177 0.958 11.557 1.00 89.69 88 ILE A N 1
ATOM 714 C CA . ILE A 1 88 ? 1.656 0.782 12.920 1.00 89.69 88 ILE A CA 1
ATOM 715 C C . ILE A 1 88 ? 0.508 1.140 13.849 1.00 89.69 88 ILE A C 1
ATOM 717 O O . ILE A 1 88 ? -0.015 2.253 13.817 1.00 89.69 88 ILE A O 1
ATOM 721 N N . LEU A 1 89 ? 0.122 0.191 14.683 1.00 89.19 89 LEU A N 1
ATOM 722 C CA . LEU A 1 89 ? -0.839 0.386 15.748 1.00 89.19 89 LEU A CA 1
ATOM 723 C C . LEU A 1 89 ? -0.066 0.633 17.042 1.00 89.19 89 LEU A C 1
ATOM 725 O O . LEU A 1 89 ? 0.677 -0.241 17.482 1.00 89.19 89 LEU A O 1
ATOM 729 N N . VAL A 1 90 ? -0.211 1.819 17.631 1.00 87.38 90 VAL A N 1
ATOM 730 C CA . VAL A 1 90 ? 0.405 2.180 18.912 1.00 87.38 90 VAL A CA 1
ATOM 731 C C . VAL A 1 90 ? -0.710 2.325 19.933 1.00 87.38 90 VAL A C 1
ATOM 733 O O . VAL A 1 90 ? -1.415 3.333 19.944 1.00 87.38 90 VAL A O 1
ATOM 736 N N . VAL A 1 91 ? -0.889 1.317 20.780 1.00 84.75 91 VAL A N 1
ATOM 737 C CA . VAL A 1 91 ? -1.968 1.292 21.773 1.00 84.75 91 VAL A CA 1
ATOM 738 C C . VAL A 1 91 ? -1.528 2.047 23.032 1.00 84.75 91 VAL A C 1
ATOM 740 O O . VAL A 1 91 ? -0.395 1.846 23.479 1.00 84.75 91 VAL A O 1
ATOM 743 N N . PRO A 1 9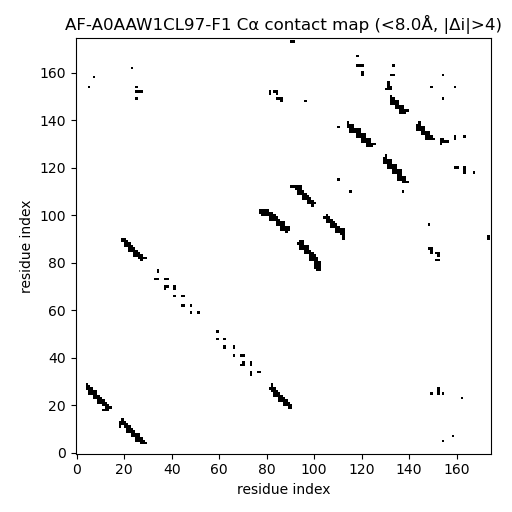2 ? -2.377 2.894 23.645 1.00 83.94 92 PRO A N 1
ATOM 744 C CA . PRO A 1 92 ? -3.682 3.411 23.201 1.00 83.94 92 PRO A CA 1
ATOM 745 C C . PRO A 1 92 ? -3.562 4.809 22.550 1.00 83.94 92 PRO A C 1
ATOM 747 O O . PRO A 1 92 ? -4.396 5.685 22.754 1.00 83.94 92 PRO A O 1
ATOM 750 N N . ILE A 1 93 ? -2.471 5.076 21.830 1.00 87.62 93 ILE A N 1
ATOM 751 C CA . ILE A 1 93 ? -2.100 6.423 21.375 1.00 87.62 93 ILE A CA 1
ATOM 752 C C . ILE A 1 93 ? -2.729 6.738 20.014 1.00 87.62 93 ILE A C 1
ATOM 754 O O . ILE A 1 93 ? -3.524 7.672 19.881 1.00 87.62 93 ILE A O 1
ATOM 758 N N . ALA A 1 94 ? -2.345 5.989 18.979 1.00 90.00 94 ALA A N 1
ATOM 759 C CA . ALA A 1 94 ? -2.719 6.282 17.601 1.00 90.00 94 ALA A CA 1
ATOM 760 C C . ALA A 1 94 ? -2.444 5.106 16.656 1.00 90.00 94 ALA A C 1
ATOM 762 O O . ALA A 1 94 ? -1.593 4.252 16.909 1.00 90.00 94 ALA A O 1
ATOM 763 N N . MET A 1 95 ? -3.115 5.129 15.508 1.00 91.19 95 MET A N 1
ATOM 764 C CA . MET A 1 95 ? -2.761 4.343 14.332 1.00 91.19 95 MET A CA 1
ATOM 765 C C . MET A 1 95 ? -1.985 5.223 13.351 1.00 91.19 95 MET A C 1
ATOM 767 O O . MET A 1 95 ? -2.451 6.294 12.970 1.00 91.19 95 MET A O 1
ATOM 771 N N . GLN A 1 96 ? -0.821 4.766 12.904 1.00 92.31 96 GLN A N 1
ATOM 772 C CA . GLN A 1 96 ? 0.006 5.456 11.920 1.00 92.31 96 GLN A CA 1
ATOM 773 C C . GLN A 1 96 ? 0.066 4.657 10.622 1.00 92.31 96 GLN A C 1
ATOM 775 O O . GLN A 1 96 ? 0.435 3.487 10.616 1.00 92.31 96 GLN A O 1
ATOM 780 N N . LEU A 1 97 ? -0.254 5.306 9.510 1.00 91.19 97 LEU A N 1
ATOM 781 C CA . LEU A 1 97 ? -0.056 4.784 8.165 1.00 91.19 97 LEU A CA 1
ATOM 782 C C . LEU A 1 97 ? 1.162 5.486 7.562 1.00 91.19 97 LEU A C 1
ATOM 784 O O . LEU A 1 97 ? 1.223 6.716 7.523 1.00 91.19 97 LEU A O 1
ATOM 788 N N . LYS A 1 98 ? 2.126 4.697 7.094 1.00 91.19 98 LYS A N 1
ATOM 789 C CA . LYS A 1 98 ? 3.350 5.166 6.450 1.00 91.19 98 LYS A CA 1
ATOM 790 C C . LYS A 1 98 ? 3.460 4.567 5.053 1.00 91.19 98 LYS A C 1
ATOM 792 O O . LYS A 1 98 ? 3.451 3.350 4.893 1.00 91.19 98 LYS A O 1
ATOM 797 N N . THR A 1 99 ? 3.636 5.419 4.052 1.00 88.31 99 THR A N 1
ATOM 798 C CA . THR A 1 99 ? 3.892 5.009 2.666 1.00 88.31 99 THR A CA 1
ATOM 799 C C . THR A 1 99 ? 5.271 5.500 2.258 1.00 88.31 99 THR A C 1
ATOM 801 O O . THR A 1 99 ? 5.558 6.695 2.345 1.00 88.31 99 THR A O 1
ATOM 804 N N . THR A 1 100 ? 6.117 4.580 1.803 1.00 85.94 100 THR A N 1
ATOM 805 C CA . THR A 1 100 ? 7.481 4.875 1.358 1.00 85.94 100 THR A CA 1
ATOM 806 C C . THR A 1 100 ? 7.582 4.666 -0.147 1.00 85.94 100 THR A C 1
ATOM 808 O O . THR A 1 100 ? 7.318 3.572 -0.657 1.00 85.94 100 THR A O 1
ATOM 811 N N . TYR A 1 101 ? 7.990 5.707 -0.864 1.00 84.88 101 TYR A N 1
ATOM 812 C CA . TYR A 1 101 ? 8.145 5.706 -2.318 1.00 84.88 101 TYR A CA 1
ATOM 813 C C . TYR A 1 101 ? 9.557 5.263 -2.727 1.00 84.88 101 TYR A C 1
ATOM 815 O O . TYR A 1 101 ? 10.504 5.378 -1.947 1.00 84.88 101 TYR A O 1
ATOM 823 N N . LEU A 1 102 ? 9.730 4.784 -3.963 1.00 78.06 102 LEU A N 1
ATOM 824 C CA . LEU A 1 102 ? 11.055 4.454 -4.512 1.00 78.06 102 LEU A CA 1
ATOM 825 C C . LEU A 1 102 ? 11.981 5.677 -4.557 1.00 78.06 102 LEU A C 1
ATOM 827 O O . LEU A 1 102 ? 13.184 5.528 -4.376 1.00 78.06 102 LEU A O 1
ATOM 831 N N . SER A 1 103 ? 11.415 6.879 -4.701 1.00 76.81 103 SER A N 1
ATOM 832 C CA . SER A 1 103 ? 12.140 8.151 -4.588 1.00 76.81 103 SER A CA 1
ATOM 833 C C . SER A 1 103 ? 12.747 8.417 -3.201 1.00 76.81 103 SER A C 1
ATOM 835 O O . SER A 1 103 ? 13.468 9.397 -3.045 1.00 76.81 103 SER A O 1
ATOM 837 N N . GLY A 1 104 ? 12.398 7.635 -2.174 1.00 79.44 104 GLY A N 1
ATOM 838 C CA . GLY A 1 104 ? 12.760 7.908 -0.780 1.00 79.44 104 GLY A CA 1
ATOM 839 C C . GLY A 1 104 ? 11.818 8.884 -0.068 1.00 79.44 104 GLY A C 1
ATOM 840 O O . GLY A 1 104 ? 11.946 9.077 1.136 1.00 79.44 104 GLY A O 1
ATOM 841 N N . ARG A 1 105 ? 10.836 9.463 -0.774 1.00 83.31 105 ARG A N 1
ATOM 842 C CA . ARG A 1 105 ? 9.763 10.240 -0.143 1.00 83.31 105 ARG A CA 1
ATOM 843 C C . ARG A 1 105 ? 8.976 9.339 0.805 1.00 83.31 105 ARG A C 1
ATOM 845 O O . ARG A 1 105 ? 8.619 8.216 0.447 1.00 83.31 105 ARG A O 1
ATOM 852 N N . GLU A 1 106 ? 8.657 9.864 1.977 1.00 88.06 106 GLU A N 1
ATOM 853 C CA . GLU A 1 106 ? 7.795 9.208 2.952 1.00 88.06 106 GLU A CA 1
ATOM 854 C C . GLU A 1 106 ? 6.571 10.082 3.214 1.00 88.06 106 GLU A C 1
ATOM 856 O O . GLU A 1 106 ? 6.673 11.303 3.337 1.00 88.06 106 GLU A O 1
ATOM 861 N N . THR A 1 107 ? 5.398 9.463 3.281 1.00 87.44 107 THR A N 1
ATOM 862 C CA . THR A 1 107 ? 4.171 10.127 3.726 1.00 87.44 107 THR A CA 1
ATOM 863 C C . THR A 1 107 ? 3.643 9.400 4.945 1.00 87.44 107 THR A C 1
ATOM 865 O O . THR A 1 107 ? 3.449 8.185 4.896 1.00 87.44 107 THR A O 1
ATOM 868 N N . ILE A 1 108 ? 3.420 10.143 6.027 1.00 89.56 108 ILE A N 1
ATOM 869 C CA . ILE A 1 108 ? 2.934 9.616 7.300 1.00 89.56 108 ILE A CA 1
ATOM 870 C C . ILE A 1 108 ? 1.603 10.293 7.609 1.00 89.56 108 ILE A C 1
ATOM 872 O O . ILE A 1 108 ? 1.514 11.519 7.611 1.00 89.56 108 ILE A O 1
ATOM 876 N N . SER A 1 109 ? 0.576 9.499 7.883 1.00 90.56 109 SER A N 1
ATOM 877 C CA . SER A 1 109 ? -0.704 9.975 8.404 1.00 90.56 109 SER A CA 1
ATOM 878 C C . SER A 1 109 ? -1.012 9.263 9.711 1.00 90.56 109 SER A C 1
ATOM 880 O O . SER A 1 109 ? -0.919 8.039 9.777 1.00 90.56 109 SER A O 1
ATOM 882 N N . SER A 1 110 ? -1.390 10.022 10.735 1.00 90.12 110 SER A N 1
ATOM 883 C CA . SER A 1 110 ? -1.704 9.501 12.065 1.00 90.12 110 SER A CA 1
ATOM 884 C C . SER A 1 110 ? -3.175 9.735 12.385 1.00 90.12 110 SER A C 1
ATOM 886 O O . SER A 1 110 ? -3.688 10.831 12.158 1.00 90.12 110 SER A O 1
ATOM 888 N N . ILE A 1 111 ? -3.840 8.713 12.914 1.00 91.12 111 ILE A N 1
ATOM 889 C CA . ILE A 1 111 ? -5.223 8.759 13.375 1.00 91.12 111 ILE A CA 1
ATOM 890 C C . ILE A 1 111 ? -5.216 8.490 14.887 1.00 91.12 111 ILE A C 1
ATOM 892 O O . ILE A 1 111 ? -4.804 7.404 15.303 1.00 91.12 111 ILE A O 1
ATOM 896 N N . PRO A 1 112 ? -5.637 9.457 15.719 1.00 90.94 112 PRO A N 1
ATOM 897 C CA . PRO A 1 112 ? -5.738 9.278 17.165 1.00 90.94 112 PRO A CA 1
ATOM 898 C C . PRO A 1 112 ? -6.639 8.104 17.560 1.00 90.94 112 PRO A C 1
ATOM 900 O O . PRO A 1 112 ? -7.679 7.891 16.939 1.00 90.94 112 PRO A O 1
ATOM 903 N N . TRP A 1 113 ? -6.282 7.400 18.639 1.00 89.44 113 TRP A N 1
ATOM 904 C CA . TRP A 1 113 ? -6.994 6.194 19.085 1.00 89.44 113 TRP A CA 1
ATOM 905 C C . TRP A 1 113 ? -8.489 6.415 19.331 1.00 89.44 113 TRP A C 1
ATOM 907 O O . TRP A 1 113 ? -9.318 5.638 18.878 1.00 89.44 113 TRP A O 1
ATOM 917 N N . HIS A 1 114 ? -8.848 7.523 19.981 1.00 87.88 114 HIS A N 1
ATOM 918 C CA . HIS A 1 114 ? -10.236 7.856 20.317 1.00 87.88 114 HIS A CA 1
ATOM 919 C C . HIS A 1 114 ? -11.140 8.102 19.095 1.00 87.88 114 HIS A C 1
ATOM 921 O O . HIS A 1 114 ? -12.362 8.067 19.224 1.00 87.88 114 HIS A O 1
ATOM 927 N N . LEU A 1 115 ? -10.559 8.363 17.918 1.00 90.50 115 LEU A N 1
ATOM 928 C CA . LEU A 1 115 ? -11.309 8.529 16.672 1.00 90.50 115 LEU A CA 1
ATOM 929 C C . LEU A 1 115 ? -11.443 7.214 15.897 1.00 90.50 115 LEU A C 1
ATOM 931 O O . LEU A 1 115 ? -12.215 7.171 14.941 1.00 90.50 115 LEU A O 1
ATOM 935 N N . LEU A 1 116 ? -10.715 6.159 16.279 1.00 90.31 116 LEU A N 1
ATOM 936 C CA . LEU A 1 116 ? -10.777 4.862 15.613 1.00 90.31 116 LEU A CA 1
ATOM 937 C C . LEU A 1 116 ? -12.118 4.180 15.894 1.00 90.31 116 LEU A C 1
ATOM 939 O O . LEU A 1 116 ? -12.516 3.960 17.037 1.00 90.31 116 LEU A O 1
ATOM 943 N N . GLY A 1 117 ? -12.829 3.873 14.819 1.00 88.94 117 GLY A N 1
ATOM 944 C CA . GLY A 1 117 ? -14.031 3.060 14.809 1.00 88.94 117 GLY A CA 1
ATOM 945 C C . GLY A 1 117 ? -13.731 1.634 14.365 1.00 88.94 117 GLY A C 1
ATOM 946 O O . GLY A 1 117 ? -12.655 1.089 14.610 1.00 88.94 117 GLY A O 1
ATOM 947 N N . ASN A 1 118 ? -14.711 1.023 13.708 1.00 89.31 118 ASN A N 1
ATOM 948 C CA . ASN A 1 118 ? -14.604 -0.363 13.273 1.00 89.31 118 ASN A CA 1
ATOM 949 C C . ASN A 1 118 ? -13.741 -0.485 12.004 1.00 89.31 118 ASN A C 1
ATOM 951 O O . ASN A 1 118 ? -13.682 0.434 11.179 1.00 89.31 118 ASN A O 1
ATOM 955 N N . LEU A 1 119 ? -13.091 -1.638 11.828 1.00 92.12 119 LEU A N 1
ATOM 956 C CA . LEU A 1 119 ? -12.469 -1.993 10.555 1.00 92.12 119 LEU A CA 1
ATOM 957 C C . LEU A 1 119 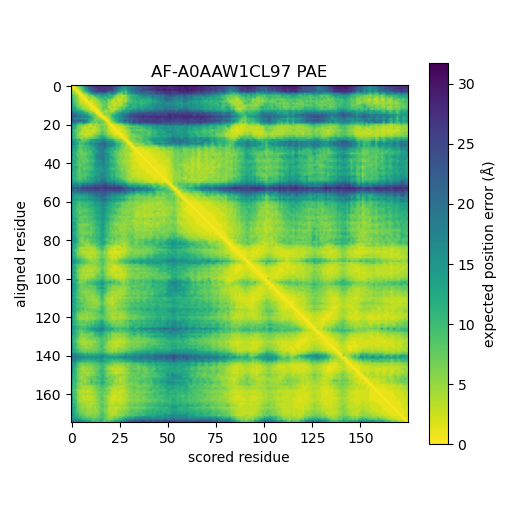? -13.483 -2.679 9.638 1.00 92.12 119 LEU A C 1
ATOM 959 O O . LEU A 1 119 ? -14.401 -3.359 10.087 1.00 92.12 119 LEU A O 1
ATOM 963 N N . MET A 1 120 ? -13.280 -2.530 8.335 1.00 93.00 120 MET A N 1
ATOM 964 C CA . MET A 1 120 ? -14.074 -3.187 7.303 1.00 93.00 120 MET A CA 1
ATOM 965 C C . MET A 1 120 ? -13.197 -3.553 6.110 1.00 93.00 120 MET A C 1
ATOM 967 O O . MET A 1 120 ? -12.274 -2.821 5.752 1.00 93.00 120 MET A O 1
ATOM 971 N N . ILE A 1 121 ? -13.492 -4.684 5.476 1.00 93.62 121 ILE A N 1
ATOM 972 C CA . ILE A 1 121 ? -12.927 -5.026 4.172 1.00 93.62 121 ILE A CA 1
ATOM 973 C C . ILE A 1 121 ? -13.957 -4.616 3.125 1.00 93.62 121 ILE A C 1
ATOM 975 O O . ILE A 1 121 ? -15.077 -5.114 3.128 1.00 93.62 121 ILE A O 1
ATOM 979 N N . LEU A 1 122 ? -13.571 -3.686 2.259 1.00 91.50 122 LEU A N 1
ATOM 980 C CA . LEU A 1 122 ? -14.373 -3.196 1.148 1.00 91.50 122 LEU A CA 1
ATOM 981 C C . LEU A 1 122 ? -13.988 -3.946 -0.122 1.00 91.50 122 LEU A C 1
ATOM 983 O O . LEU A 1 122 ? -12.806 -4.023 -0.467 1.00 91.50 122 LEU A O 1
ATOM 987 N N . ASP A 1 123 ? -14.982 -4.448 -0.837 1.00 90.81 123 ASP A N 1
ATOM 988 C CA . ASP A 1 123 ? -14.858 -4.941 -2.197 1.00 90.81 123 ASP A CA 1
ATOM 989 C C . ASP A 1 123 ? -15.246 -3.842 -3.193 1.00 90.81 123 ASP A C 1
ATOM 991 O O . ASP A 1 123 ? -16.214 -3.102 -3.033 1.00 90.81 123 ASP A O 1
ATOM 995 N N . ILE A 1 124 ? -14.434 -3.680 -4.231 1.00 88.50 124 ILE A N 1
ATOM 996 C CA . ILE A 1 124 ? -14.660 -2.695 -5.284 1.00 88.50 124 ILE A CA 1
ATOM 997 C C . ILE A 1 124 ? -14.534 -3.407 -6.620 1.00 88.50 124 ILE A C 1
ATOM 999 O O . ILE A 1 124 ? -13.490 -3.980 -6.941 1.00 88.50 124 ILE A O 1
ATOM 1003 N N . ILE A 1 125 ? -15.596 -3.344 -7.416 1.00 89.31 125 ILE A N 1
ATOM 1004 C CA . ILE A 1 125 ? -15.633 -3.917 -8.759 1.00 89.31 125 ILE A CA 1
ATOM 1005 C C . ILE A 1 125 ? -15.155 -2.852 -9.743 1.00 89.31 125 ILE A C 1
ATOM 1007 O O . ILE A 1 125 ? -15.771 -1.797 -9.885 1.00 89.31 125 ILE A O 1
ATOM 1011 N N . VAL A 1 126 ? -14.046 -3.127 -10.427 1.00 86.56 126 VAL A N 1
ATOM 1012 C CA . VAL A 1 126 ? -13.508 -2.261 -11.480 1.00 86.56 126 VAL A CA 1
ATOM 1013 C C . VAL A 1 126 ? -13.410 -3.074 -12.765 1.00 86.56 126 VAL A C 1
ATOM 1015 O O . VAL A 1 126 ? -12.575 -3.971 -12.897 1.00 86.56 126 VAL A O 1
ATOM 1018 N N . GLY A 1 127 ? -14.290 -2.771 -13.720 1.00 88.25 127 GLY A N 1
ATOM 1019 C CA . GLY A 1 127 ? -14.425 -3.551 -14.950 1.00 88.25 127 GLY A CA 1
ATOM 1020 C C . GLY A 1 127 ? -14.881 -4.981 -14.649 1.00 88.25 127 GLY A C 1
ATOM 1021 O O . GLY A 1 127 ? -15.977 -5.185 -14.143 1.00 88.25 127 GLY A O 1
ATOM 1022 N N . GLN A 1 128 ? -14.025 -5.962 -14.948 1.00 89.25 128 GLN A N 1
ATOM 1023 C CA . GLN A 1 128 ? -14.259 -7.393 -14.688 1.00 89.25 128 GLN A CA 1
ATOM 1024 C C . GLN A 1 128 ? -13.375 -7.946 -13.553 1.00 89.25 128 GLN A C 1
ATOM 1026 O O . GLN A 1 128 ? -13.165 -9.153 -13.455 1.00 89.25 128 GLN A O 1
ATOM 1031 N N . GLN A 1 129 ? -12.803 -7.075 -12.717 1.00 85.06 129 GLN A N 1
ATOM 1032 C CA . GLN A 1 129 ? -11.940 -7.468 -11.602 1.00 85.06 129 GLN A CA 1
ATOM 1033 C C . GLN A 1 129 ? -12.487 -6.945 -10.275 1.00 85.06 129 GLN A C 1
ATOM 1035 O O . GLN A 1 129 ? -12.941 -5.805 -10.184 1.00 85.06 129 GLN A O 1
ATOM 1040 N N . VAL A 1 130 ? -12.401 -7.780 -9.238 1.00 87.38 130 VAL A N 1
ATOM 1041 C CA . VAL A 1 130 ? -12.748 -7.416 -7.859 1.00 87.38 130 VAL A CA 1
ATOM 1042 C C . VAL A 1 130 ? -11.466 -7.069 -7.110 1.00 87.38 130 VAL A C 1
ATOM 1044 O O . VAL A 1 130 ? -10.530 -7.871 -7.059 1.00 87.38 130 VAL A O 1
ATOM 1047 N N . LEU A 1 131 ? -11.415 -5.866 -6.542 1.00 88.00 131 LEU A N 1
ATOM 1048 C CA . LEU A 1 131 ? -10.332 -5.397 -5.687 1.00 88.00 131 LEU A CA 1
ATOM 1049 C C . LEU A 1 131 ? -10.810 -5.328 -4.241 1.00 88.00 131 LEU A C 1
ATOM 1051 O O . LEU A 1 131 ? -11.914 -4.868 -3.978 1.00 88.00 131 LEU A O 1
ATOM 1055 N N . PHE A 1 132 ? -9.948 -5.729 -3.311 1.00 90.62 132 PHE A N 1
ATOM 1056 C CA . PHE A 1 132 ? -10.232 -5.683 -1.880 1.00 90.62 132 PHE A CA 1
ATOM 1057 C C . PHE A 1 132 ? -9.368 -4.625 -1.202 1.00 90.62 132 PHE A C 1
ATOM 1059 O O . PHE A 1 132 ? -8.161 -4.549 -1.442 1.00 90.62 132 PHE A O 1
ATOM 1066 N N . PHE A 1 133 ? -9.985 -3.829 -0.336 1.00 91.44 133 PHE A N 1
ATOM 1067 C CA . PHE A 1 133 ? -9.339 -2.777 0.436 1.00 91.44 133 PHE A CA 1
ATOM 1068 C C . PHE A 1 133 ? -9.701 -2.912 1.907 1.00 91.44 133 PHE A C 1
ATOM 1070 O O . PHE A 1 133 ? -10.845 -3.182 2.245 1.00 91.44 133 PHE A O 1
ATOM 1077 N N . LEU A 1 134 ? -8.734 -2.697 2.793 1.00 93.00 134 LEU A N 1
ATOM 1078 C CA . LEU A 1 134 ? -9.002 -2.614 4.223 1.00 93.00 134 LEU A CA 1
ATOM 1079 C C . LEU A 1 134 ? -9.263 -1.148 4.558 1.00 93.00 134 LEU A C 1
ATOM 1081 O O . LEU A 1 134 ? -8.444 -0.299 4.222 1.00 93.00 134 LEU A O 1
ATOM 1085 N N . ALA A 1 135 ? -10.383 -0.835 5.191 1.00 93.25 135 ALA A N 1
ATOM 1086 C CA . ALA A 1 135 ? -10.718 0.513 5.616 1.00 93.25 135 ALA A CA 1
ATOM 1087 C C . ALA A 1 135 ? -10.970 0.556 7.121 1.00 93.25 135 ALA A C 1
ATOM 1089 O O . ALA A 1 135 ? -11.477 -0.397 7.710 1.00 93.25 135 ALA A O 1
ATOM 1090 N N . VAL A 1 136 ? -10.609 1.678 7.732 1.00 93.25 136 VAL A N 1
ATOM 1091 C CA . VAL A 1 136 ? -10.928 1.984 9.123 1.00 93.25 136 VAL A CA 1
ATOM 1092 C C . VAL A 1 136 ? -11.905 3.147 9.168 1.00 93.25 136 VAL A C 1
ATOM 1094 O O . VAL A 1 136 ? -11.740 4.145 8.460 1.00 93.25 136 VAL A O 1
ATOM 1097 N N . GLU A 1 137 ? -12.949 3.004 9.972 1.00 92.50 137 GLU A N 1
ATOM 1098 C CA . GLU A 1 137 ? -13.861 4.095 10.272 1.00 92.50 137 GLU A CA 1
ATOM 1099 C C . GLU A 1 137 ? -13.169 5.095 11.204 1.00 92.50 137 GLU A C 1
ATOM 1101 O O . GLU A 1 137 ? -12.580 4.721 12.215 1.00 92.50 137 GLU A O 1
ATOM 1106 N N . VAL A 1 138 ? -13.234 6.379 10.866 1.00 92.00 138 VAL A N 1
ATOM 1107 C CA . VAL A 1 138 ? -12.730 7.477 11.688 1.00 92.00 138 VAL A CA 1
ATOM 1108 C C . VAL A 1 138 ? -13.900 8.377 12.042 1.00 92.00 138 VAL A C 1
ATOM 1110 O O . VAL A 1 138 ? -14.519 8.981 11.162 1.00 92.00 138 VAL A O 1
ATOM 1113 N N . LYS A 1 139 ? -14.216 8.466 13.333 1.00 90.50 139 LYS A N 1
ATOM 1114 C CA . LYS A 1 139 ? -15.287 9.324 13.848 1.00 90.50 139 LYS A CA 1
ATOM 1115 C C . LYS A 1 139 ? -14.801 10.767 13.866 1.00 90.50 139 LYS A C 1
ATOM 1117 O O . LYS A 1 139 ? -13.775 11.061 14.462 1.00 90.50 139 LYS A O 1
ATOM 1122 N N . ILE A 1 140 ? -15.526 11.671 13.220 1.00 87.31 140 ILE A N 1
ATOM 1123 C CA . ILE A 1 140 ? -15.227 13.105 13.196 1.00 87.31 140 ILE A CA 1
ATOM 1124 C C . ILE A 1 140 ? -16.504 13.831 13.592 1.00 87.31 140 ILE A C 1
ATOM 1126 O O . ILE A 1 140 ? -17.382 13.988 12.753 1.00 87.31 140 ILE A O 1
ATOM 1130 N N . SER A 1 141 ? -16.601 14.266 14.850 1.00 83.25 141 SER A N 1
ATOM 1131 C CA . SER A 1 141 ? -17.706 15.034 15.456 1.00 83.25 141 SER A CA 1
ATOM 1132 C C . SER A 1 141 ? -19.126 14.604 15.035 1.00 83.25 141 SER A C 1
ATOM 1134 O O . SER A 1 141 ? -19.782 13.888 15.781 1.00 83.25 141 SER A O 1
ATOM 1136 N N . ASN A 1 142 ? -19.584 14.998 13.839 1.00 78.06 142 ASN A N 1
ATOM 1137 C CA . ASN A 1 142 ? -20.929 14.751 13.306 1.00 78.06 142 ASN A CA 1
ATOM 1138 C C . ASN A 1 142 ? -20.970 13.808 12.081 1.00 78.06 142 ASN A C 1
ATOM 1140 O O . ASN A 1 142 ? -22.016 13.668 11.453 1.00 78.06 142 ASN A O 1
ATOM 1144 N N . SER A 1 143 ? -19.851 13.190 11.694 1.00 83.31 143 SER A N 1
ATOM 1145 C CA . SER A 1 143 ? -19.769 12.282 10.541 1.00 83.31 143 SER A CA 1
ATOM 1146 C C . SER A 1 143 ? -18.708 11.201 10.744 1.00 83.31 143 SER A C 1
ATOM 1148 O O . SER A 1 143 ? -17.715 11.416 11.439 1.00 83.31 143 SER A O 1
ATOM 1150 N N . SER A 1 144 ? -18.888 10.040 10.119 1.00 87.00 144 SER A N 1
ATOM 1151 C CA . SER A 1 144 ? -17.843 9.024 10.017 1.00 87.00 144 SER A CA 1
ATOM 1152 C C . SER A 1 144 ? -17.191 9.071 8.638 1.00 87.00 144 SER A C 1
ATOM 1154 O O . SER A 1 144 ? -17.854 9.199 7.607 1.00 87.00 144 SER A O 1
ATOM 1156 N N . LYS A 1 145 ? -15.859 9.001 8.612 1.00 90.69 145 LYS A N 1
ATOM 1157 C CA . LYS A 1 145 ? -15.070 8.940 7.381 1.00 90.69 145 LYS A CA 1
ATOM 1158 C C . LYS A 1 145 ? -14.312 7.626 7.326 1.00 90.69 145 LYS A C 1
ATOM 1160 O O . LYS A 1 145 ? -13.643 7.257 8.281 1.00 90.69 145 LYS A O 1
ATOM 1165 N N . HIS A 1 146 ? -14.345 6.966 6.177 1.00 91.38 146 HIS A N 1
ATOM 1166 C CA . HIS A 1 146 ? -13.567 5.755 5.947 1.00 91.38 146 HIS A CA 1
ATOM 1167 C C . HIS A 1 146 ? -12.183 6.108 5.407 1.00 91.38 146 HIS A C 1
ATOM 1169 O O . HIS A 1 146 ? -12.054 6.805 4.396 1.00 91.38 146 HIS A O 1
ATOM 1175 N N . VAL A 1 147 ? -11.142 5.627 6.080 1.00 91.00 147 VAL A N 1
ATOM 1176 C CA . VAL A 1 147 ? -9.758 5.750 5.623 1.00 91.00 147 VAL A CA 1
ATOM 1177 C C . VAL A 1 147 ? -9.298 4.396 5.106 1.00 91.00 147 VAL A C 1
ATOM 1179 O O . VAL A 1 147 ? -9.245 3.424 5.852 1.00 91.00 147 VAL A O 1
ATOM 1182 N N . ILE A 1 148 ? -8.964 4.342 3.817 1.00 91.12 148 ILE A N 1
ATOM 1183 C CA . ILE A 1 148 ? -8.441 3.136 3.173 1.00 91.12 148 ILE A CA 1
ATOM 1184 C C . ILE A 1 148 ? -6.978 2.949 3.580 1.00 91.12 148 ILE A C 1
ATOM 1186 O O . ILE A 1 148 ? -6.126 3.795 3.299 1.00 91.12 148 ILE A O 1
ATOM 1190 N N . LEU A 1 149 ? -6.696 1.818 4.213 1.00 90.50 149 LEU A N 1
ATOM 1191 C CA . LEU A 1 149 ? -5.364 1.321 4.511 1.00 90.50 149 LEU A CA 1
ATOM 1192 C C . LEU A 1 149 ? -4.776 0.667 3.254 1.00 90.50 149 LEU A C 1
ATOM 1194 O O . LEU A 1 149 ? -5.488 0.067 2.449 1.00 90.50 149 LEU A O 1
ATOM 1198 N N . PHE A 1 150 ? -3.457 0.770 3.098 1.00 88.12 150 PHE A N 1
ATOM 1199 C CA . PHE A 1 150 ? -2.718 0.153 1.990 1.00 88.12 150 PHE A CA 1
ATOM 1200 C C . PHE A 1 150 ? -3.213 0.556 0.586 1.00 88.12 150 PHE A C 1
ATOM 1202 O O . PHE A 1 150 ? -3.382 -0.275 -0.314 1.00 88.12 150 PHE A O 1
ATOM 1209 N N . ARG A 1 151 ? -3.478 1.857 0.400 1.00 84.25 151 ARG A N 1
ATOM 1210 C CA . ARG A 1 151 ? -4.068 2.412 -0.828 1.00 84.25 151 ARG A CA 1
ATOM 1211 C C . ARG A 1 151 ? -3.240 2.097 -2.076 1.00 84.25 151 ARG A C 1
ATOM 1213 O O . ARG A 1 151 ? -3.813 1.919 -3.154 1.00 84.25 151 ARG A O 1
ATOM 1220 N N . HIS A 1 152 ? -1.916 2.057 -1.947 1.00 83.44 152 HIS A N 1
ATOM 1221 C CA . HIS A 1 152 ? -1.020 1.911 -3.087 1.00 83.44 152 HIS A CA 1
ATOM 1222 C C . HIS A 1 152 ? -0.621 0.457 -3.351 1.00 83.44 152 HIS A C 1
ATOM 1224 O O . HIS A 1 152 ? -0.595 0.045 -4.510 1.00 83.44 152 HIS A O 1
ATOM 1230 N N . THR A 1 153 ? -0.355 -0.329 -2.305 1.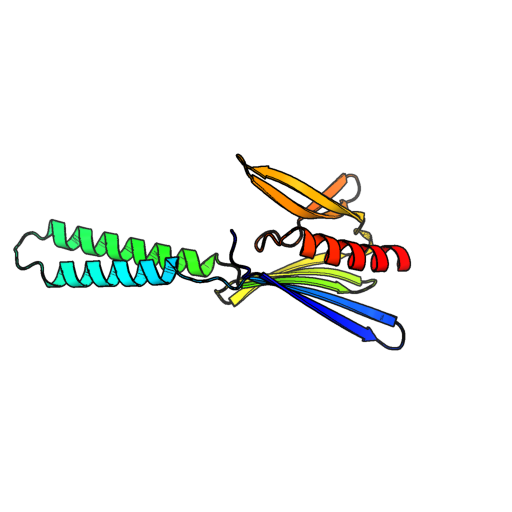00 80.62 153 THR A N 1
ATOM 1231 C CA . THR A 1 153 ? 0.134 -1.712 -2.441 1.00 80.62 153 THR A CA 1
ATOM 1232 C C . THR A 1 153 ? -0.954 -2.709 -2.835 1.00 80.62 153 THR A C 1
ATOM 1234 O O . THR A 1 153 ? -0.619 -3.747 -3.404 1.00 80.62 153 THR A O 1
ATOM 1237 N N . LYS A 1 154 ? -2.239 -2.388 -2.594 1.00 84.75 154 LYS A N 1
ATOM 1238 C CA . LYS A 1 154 ? -3.421 -3.190 -2.986 1.00 84.75 154 LYS A CA 1
ATOM 1239 C C . LYS A 1 154 ? -3.226 -4.690 -2.711 1.00 84.75 154 LYS A C 1
ATOM 1241 O O . LYS A 1 154 ? -3.146 -5.497 -3.643 1.00 84.75 154 LYS A O 1
ATOM 1246 N N . PRO A 1 155 ? -3.080 -5.070 -1.435 1.00 84.75 155 PRO A N 1
ATOM 1247 C CA . PRO A 1 155 ? -2.690 -6.423 -1.079 1.00 84.75 155 PRO A CA 1
ATOM 1248 C C . PRO A 1 155 ? -3.815 -7.424 -1.371 1.00 84.75 155 PRO A C 1
ATOM 1250 O O . PRO A 1 155 ? -4.988 -7.072 -1.471 1.00 84.75 155 PRO A O 1
ATOM 1253 N N . ARG A 1 156 ? -3.464 -8.709 -1.498 1.00 86.56 156 ARG A N 1
ATOM 1254 C CA . ARG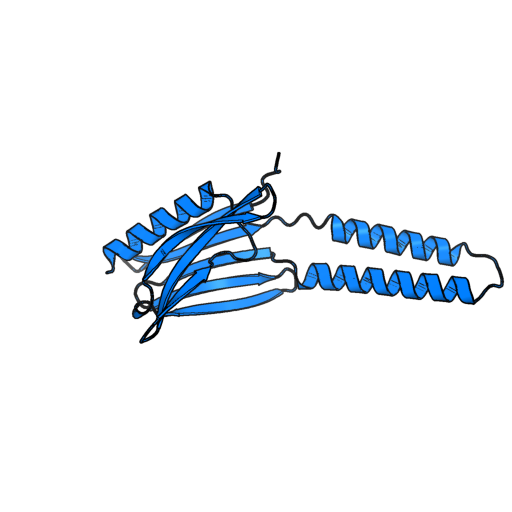 A 1 156 ? -4.458 -9.782 -1.674 1.00 86.56 156 ARG A CA 1
ATOM 1255 C C . ARG A 1 156 ? -5.316 -9.959 -0.423 1.00 86.56 156 ARG A C 1
ATOM 1257 O O . ARG A 1 156 ? -4.814 -9.813 0.691 1.00 86.56 156 ARG A O 1
ATOM 1264 N N . LEU A 1 157 ? -6.556 -10.413 -0.616 1.00 88.56 157 LEU A N 1
ATOM 1265 C CA . LEU A 1 157 ? -7.534 -10.635 0.455 1.00 88.56 157 LEU A CA 1
ATOM 1266 C C . LEU A 1 157 ? -6.970 -11.459 1.627 1.00 88.56 157 LEU A C 1
ATOM 1268 O O . LEU A 1 157 ? -7.125 -11.057 2.770 1.00 88.56 157 LEU A O 1
ATOM 1272 N N . LYS A 1 158 ? -6.203 -12.527 1.359 1.00 89.25 158 LYS A N 1
ATOM 1273 C CA . LYS A 1 158 ? -5.549 -13.346 2.401 1.00 89.25 158 LYS A CA 1
ATOM 1274 C C . LYS A 1 158 ? -4.687 -12.526 3.376 1.00 89.25 158 LYS A C 1
ATOM 1276 O O . LYS A 1 158 ? -4.645 -12.832 4.565 1.00 89.25 158 LYS A O 1
ATOM 1281 N N . TYR A 1 159 ? -3.974 -11.509 2.886 1.00 89.44 159 TYR A N 1
ATOM 1282 C CA . TYR A 1 159 ? -3.172 -10.628 3.738 1.00 89.44 159 TYR A CA 1
ATOM 1283 C C . TYR A 1 159 ? -4.055 -9.637 4.498 1.00 89.44 159 TYR A C 1
ATOM 1285 O O . TYR A 1 159 ? -3.826 -9.428 5.686 1.00 89.44 159 TYR A O 1
ATOM 1293 N N . LEU A 1 160 ? -5.080 -9.078 3.844 1.00 90.94 160 LEU A N 1
ATOM 1294 C CA . LEU A 1 160 ? -6.034 -8.165 4.483 1.00 90.94 160 LEU A CA 1
ATOM 1295 C C . LEU A 1 160 ? -6.791 -8.856 5.612 1.00 90.94 160 LEU A C 1
ATOM 1297 O O . LEU A 1 160 ? -6.894 -8.284 6.685 1.00 90.94 160 LEU A O 1
ATOM 1301 N N . GLU A 1 161 ? -7.264 -10.085 5.408 1.00 91.62 161 GLU A N 1
ATOM 1302 C CA . GLU A 1 161 ? -7.954 -10.865 6.438 1.00 91.62 161 GLU A CA 1
ATOM 1303 C C . GLU A 1 161 ? -7.077 -11.125 7.660 1.00 91.62 161 GLU A C 1
ATOM 1305 O O . GLU A 1 161 ? -7.570 -11.110 8.786 1.00 91.62 161 GLU A O 1
ATOM 1310 N N . ARG A 1 162 ? -5.779 -11.380 7.451 1.00 90.81 162 ARG A N 1
ATOM 1311 C CA . ARG A 1 162 ? -4.835 -11.564 8.557 1.00 90.81 162 ARG A CA 1
ATOM 1312 C C . ARG A 1 162 ? -4.655 -10.268 9.339 1.00 90.81 162 ARG A C 1
ATOM 1314 O O . ARG A 1 162 ? -4.738 -10.288 10.559 1.00 90.81 162 ARG A O 1
ATOM 1321 N N . ILE A 1 163 ? -4.440 -9.151 8.640 1.00 91.00 163 ILE A N 1
ATOM 1322 C CA . ILE A 1 163 ? -4.309 -7.833 9.278 1.00 91.00 163 ILE A CA 1
ATOM 1323 C C . ILE A 1 163 ? -5.601 -7.477 10.013 1.00 91.00 163 ILE A C 1
ATOM 1325 O O . ILE A 1 163 ? -5.536 -7.033 11.148 1.00 91.00 163 ILE A O 1
ATOM 1329 N N . TYR A 1 164 ? -6.757 -7.702 9.389 1.00 92.50 164 TYR A N 1
ATOM 1330 C CA . TYR A 1 164 ? -8.071 -7.431 9.961 1.00 92.50 164 TYR A CA 1
ATOM 1331 C C . TYR A 1 164 ? -8.278 -8.180 11.276 1.00 92.50 164 TYR A C 1
ATOM 1333 O O . TYR A 1 164 ? -8.599 -7.546 12.274 1.00 92.50 164 TYR A O 1
ATOM 1341 N N . ARG A 1 165 ? -8.047 -9.502 11.297 1.00 91.69 165 ARG A N 1
ATOM 1342 C CA . ARG A 1 165 ? -8.195 -10.319 12.513 1.00 91.69 165 ARG A CA 1
ATOM 1343 C C . ARG A 1 165 ? -7.311 -9.802 13.640 1.00 91.69 165 ARG A C 1
ATOM 1345 O O . ARG A 1 165 ? -7.805 -9.543 14.730 1.00 91.69 165 ARG A O 1
ATOM 1352 N N . ASP A 1 166 ? -6.036 -9.586 13.337 1.00 89.44 166 ASP A N 1
ATOM 1353 C CA . ASP A 1 166 ? -5.070 -9.112 14.318 1.00 89.44 166 ASP A CA 1
ATOM 1354 C C . ASP A 1 166 ? -5.391 -7.692 14.827 1.00 89.44 166 ASP A C 1
ATOM 1356 O O . ASP A 1 166 ? -5.148 -7.385 15.990 1.00 89.44 166 ASP A O 1
ATOM 1360 N N . PHE A 1 167 ? -5.895 -6.804 13.964 1.00 88.81 167 PHE A N 1
ATOM 1361 C CA . PHE A 1 167 ? -6.323 -5.459 14.358 1.00 88.81 167 PHE A CA 1
ATOM 1362 C C . PHE A 1 167 ? -7.570 -5.496 15.227 1.00 88.81 167 PHE A C 1
ATOM 1364 O O . PHE A 1 167 ? -7.628 -4.790 16.231 1.00 88.81 167 PHE A O 1
ATOM 1371 N N . GLN A 1 168 ? -8.559 -6.292 14.825 1.00 89.12 168 GLN A N 1
ATOM 1372 C CA . GLN A 1 168 ? -9.833 -6.397 15.518 1.00 89.12 168 GLN A CA 1
ATOM 1373 C C . GLN A 1 168 ? -9.630 -6.958 16.925 1.00 89.12 168 GLN A C 1
ATOM 1375 O O . GLN A 1 168 ? -10.141 -6.380 17.873 1.00 89.12 168 GLN A O 1
ATOM 1380 N N . GLU A 1 169 ? -8.791 -7.986 17.077 1.00 89.38 169 GLU A N 1
ATOM 1381 C CA . GLU A 1 169 ? -8.418 -8.533 18.386 1.00 89.38 169 GLU A CA 1
ATOM 1382 C C . GLU A 1 169 ? -7.821 -7.456 19.307 1.00 89.38 169 GLU A C 1
ATOM 1384 O O . GLU A 1 169 ? -8.212 -7.330 20.465 1.00 89.38 169 GLU A O 1
ATOM 1389 N N . ILE A 1 170 ? -6.912 -6.621 18.790 1.00 86.25 170 ILE A N 1
ATOM 1390 C CA . ILE A 1 170 ? -6.302 -5.549 19.587 1.00 86.25 170 ILE A CA 1
ATOM 1391 C C . ILE A 1 170 ? -7.318 -4.453 19.924 1.00 86.25 170 ILE A C 1
ATOM 1393 O O . ILE A 1 170 ? -7.280 -3.914 21.031 1.00 86.25 170 ILE A O 1
ATOM 1397 N N . LEU A 1 171 ? -8.206 -4.099 18.995 1.00 85.31 171 LEU A N 1
ATOM 1398 C CA . LEU A 1 171 ? -9.246 -3.105 19.251 1.00 85.31 171 LEU A CA 1
ATOM 1399 C C . LEU A 1 171 ? -10.252 -3.600 20.287 1.00 85.31 171 LEU A C 1
ATOM 1401 O O . LEU A 1 171 ? -10.576 -2.841 21.190 1.00 85.31 171 LEU A O 1
ATOM 1405 N N . ASP A 1 172 ? -10.689 -4.855 20.201 1.00 85.81 172 ASP A N 1
ATOM 1406 C CA . ASP A 1 172 ? -11.667 -5.437 21.123 1.00 85.81 172 ASP A CA 1
ATOM 1407 C C . ASP A 1 172 ? -11.112 -5.551 22.552 1.00 85.81 172 ASP A C 1
ATOM 1409 O O . ASP A 1 172 ? -11.852 -5.366 23.513 1.00 85.81 172 ASP A O 1
ATOM 1413 N N . VAL A 1 173 ? -9.804 -5.790 22.711 1.00 85.38 173 VAL A N 1
ATOM 1414 C CA . VAL A 1 173 ? -9.138 -5.815 24.029 1.00 85.38 173 VAL A CA 1
ATOM 1415 C C . VAL A 1 173 ? -8.998 -4.419 24.653 1.00 85.38 173 VAL A C 1
ATOM 1417 O O . VAL A 1 173 ? -8.936 -4.302 25.875 1.00 85.38 173 VAL A O 1
ATOM 1420 N N . ASN A 1 174 ? -8.910 -3.361 23.841 1.00 78.12 174 ASN A N 1
ATOM 1421 C CA . ASN A 1 174 ? -8.565 -2.002 24.288 1.00 78.12 174 ASN A CA 1
ATOM 1422 C C . ASN A 1 174 ? -9.706 -0.981 24.117 1.00 78.12 174 ASN A C 1
ATOM 1424 O O . ASN A 1 174 ? -9.448 0.229 24.103 1.00 78.12 174 ASN A O 1
ATOM 1428 N N . ARG A 1 175 ? -10.940 -1.455 23.946 1.00 69.50 175 ARG A N 1
ATOM 1429 C CA . ARG A 1 175 ? -12.156 -0.648 23.812 1.00 69.50 175 ARG A CA 1
ATOM 1430 C C . ARG A 1 175 ? -13.012 -0.755 25.065 1.00 69.50 175 ARG A C 1
ATOM 1432 O O . ARG A 1 175 ? -13.609 0.287 25.414 1.00 69.50 175 ARG A O 1
#

Radius of gyration: 22.62 Å; Cα contacts (8 Å, |Δi|>4): 265; chains: 1; bounding box: 45×35×73 Å

Mean predicted aligned error: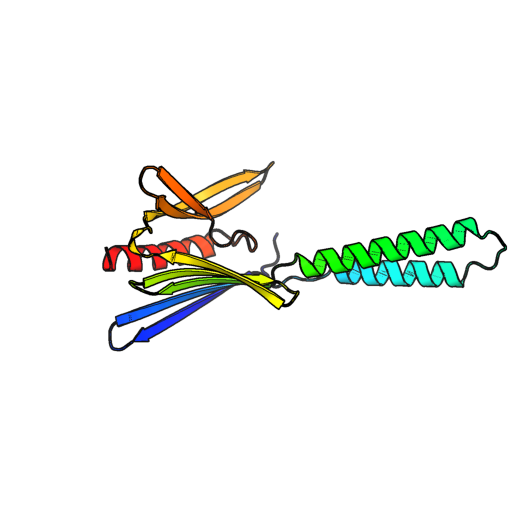 8.66 Å

Nearest PDB structures (foldseek):
  5nyg-assembly1_A  TM=2.314E-01  e=1.425E-01  Hyphomicrobium sp. MC1
  5nyf-assembly1_A-2  TM=2.374E-01  e=3.084E-01  Hyphomicrobium sp. MC1
  5nyw-assembly1_M  TM=2.360E-01  e=3.844E-01  Yersinia bercovieri
  5nyw-assembly2_V  TM=2.297E-01  e=7.871E-01  Yersinia bercovieri
  5nyw-assembly1_A  TM=2.090E-01  e=3.123E+00  Yersinia bercovieri

Organism: NCBI:txid488301

Foldseek 3Di:
DDDPQWDWDKDFDDDPPDTQKIKIKIFGNDPVVVLVVLVVVLVVLVVVLVPPPDDDVVVNVVSVVVSVVSVVVSVVCQQPAWGMWMWMDGPPFWIKIWTAGSVRDIDIDIAGNVQWDAKDWDWDDDPPDIFIWIWTWGDDPPDIDIDTGPPRSRDDPVSSVVVNVVVVVVNVVRD

Sequence (175 aa):
MGSDNISLIANTYYKGNQSSSKEFTIVQSNKNYLFILFIILTVILLICYYQQSSNVYWLSTLYLILALLFVLFAILTVLFSVKHERVILVVPIAMQLKTTYLSGRETISSIPWHLLGNLMILDIIVGQQVLFFLAVEVKISNSSKHVILFRHTKPRLKYLERIYRDFQEILDVNR

InterPro domains:
  IPR019328 Phosphatidylinositol N-acetylglucosaminyltransferase subunit H, conserved domain [PF10181] (95-150)
  IPR044215 Phosphatidylinositol N-acetylglucosaminyltransferase subunit H [PTHR15231] (17-172)

pLDDT: mean 82.53, std 10.51, range [28.41, 93.62]